Protein AF-A0A830CZX0-F1 (afdb_monomer)

Secondary structure (DSSP, 8-state):
----SS-----------S-TTT-EEEEEEEE--SSSPPEEEEEEEEEGGGSPBT--EEEEEEPBS-SS-TT------EEEEEE-B--TT-TTT---TT-TTTT--HHHHHHHHTT---S----

Mean predicted aligned error: 12.74 Å

Nearest PDB structures (foldseek):
  7as6-assembly1_A  TM=9.683E-01  e=1.491E-03  Arabidopsis thaliana
  9bky-assembly3_C  TM=8.510E-01  e=5.763E-02  Trichomonas vaginalis G3
  9bky-assembly1_A  TM=8.562E-01  e=1.307E-01  Trichomonas vaginalis G3
  5iz5-assembly1_A  TM=8.911E-01  e=5.931E-01  Homo sapiens

Solvent-accessible surface area (backbone atoms only — not comparable to full-atom values): 8338 Å² total; per-residue (Å²): 135,83,89,64,94,75,78,82,80,92,77,85,86,88,78,92,77,91,49,48,82,80,40,60,52,74,49,73,45,65,46,75,78,80,84,56,84,61,44,76,59,20,30,40,75,44,60,42,59,78,53,50,70,65,39,78,45,80,46,77,42,64,27,33,85,40,97,87,52,82,81,65,81,67,87,53,56,67,48,78,47,79,45,72,39,74,63,79,92,46,85,85,79,59,78,60,90,81,46,92,63,67,84,52,50,78,65,52,50,54,51,51,63,73,65,61,75,82,85,76,80,88,130

Organism: NCBI:txid374723

Foldseek 3Di:
DPPDPDDDDPDDDDDDDPDLQPDKDKDWDWQCPPPDDTHTLFMFIGRSVPADAQDKDWDKTFGDHDPVDPVDPDRSDIDIDIDHDHDPVPVDPHQPPPDPCSVDDPVRVVVVVVVPPPVPDDD

InterPro domains:
  IPR000008 C2 domain [PF00168] (3-63)
  IPR000008 C2 domain [PS50004] (1-61)
  IPR035892 C2 domain superfamily [G3DSA:2.60.40.150] (1-96)
  IPR035892 C2 domain superfamily [SSF49562] (3-91)
  IPR045050 Synaptotagmin, plant [PTHR10774] (2-92)

Radius of gyration: 18.67 Å; Cα contacts (8 Å, |Δi|>4): 140; chains: 1; bounding box: 43×51×39 Å

pLDDT: mean 75.1, std 16.03, range [41.34, 93.31]

Structure (mmCIF, N/CA/C/O backbone):
data_AF-A0A830CZX0-F1
#
_entry.id   AF-A0A830CZX0-F1
#
loop_
_atom_site.group_PDB
_atom_site.id
_atom_site.type_symbol
_atom_site.label_atom_id
_atom_site.label_alt_id
_atom_site.label_comp_id
_atom_site.label_asym_id
_atom_site.label_entity_id
_atom_site.label_seq_id
_atom_site.pdbx_PDB_ins_code
_atom_site.Cartn_x
_atom_site.Cartn_y
_atom_site.Cartn_z
_atom_site.occupancy
_atom_site.B_iso_or_equiv
_atom_site.auth_seq_id
_atom_site.auth_comp_id
_atom_site.auth_asym_id
_atom_site.auth_atom_id
_atom_site.pdbx_PDB_model_num
ATOM 1 N N . MET A 1 1 ? 10.461 -11.947 -23.181 1.00 42.09 1 MET A N 1
ATOM 2 C CA . MET A 1 1 ? 10.973 -10.662 -22.670 1.00 42.09 1 MET A CA 1
ATOM 3 C C . MET A 1 1 ? 9.800 -9.715 -22.710 1.00 42.09 1 MET A C 1
ATOM 5 O O . MET A 1 1 ? 9.547 -9.114 -23.747 1.00 42.09 1 MET A O 1
ATOM 9 N N . ASP A 1 2 ? 9.026 -9.691 -21.633 1.00 53.12 2 ASP A N 1
ATOM 10 C CA . ASP A 1 2 ? 7.812 -8.886 -21.558 1.00 53.12 2 ASP A CA 1
ATOM 11 C C . ASP A 1 2 ? 8.182 -7.536 -20.951 1.00 53.12 2 ASP A C 1
ATOM 13 O O . ASP A 1 2 ? 8.180 -7.357 -19.741 1.00 53.12 2 ASP A O 1
ATOM 17 N N . ASN A 1 3 ? 8.572 -6.592 -21.809 1.00 57.28 3 ASN A N 1
ATOM 18 C CA . ASN A 1 3 ? 8.912 -5.228 -21.403 1.00 57.28 3 ASN A CA 1
ATOM 19 C C . ASN A 1 3 ? 7.620 -4.408 -21.215 1.00 57.28 3 ASN A C 1
ATOM 21 O O . ASN A 1 3 ? 7.284 -3.542 -22.027 1.00 57.28 3 ASN A O 1
ATOM 25 N N . GLN A 1 4 ? 6.829 -4.776 -20.204 1.00 64.69 4 GLN A N 1
ATOM 26 C CA . GLN A 1 4 ? 5.502 -4.224 -19.939 1.00 64.69 4 GLN A CA 1
ATOM 27 C C . GLN A 1 4 ? 5.587 -3.052 -18.950 1.00 64.69 4 GLN A C 1
ATOM 29 O O . GLN A 1 4 ? 5.740 -3.237 -17.750 1.00 64.69 4 GLN A O 1
ATOM 34 N N . THR A 1 5 ? 5.377 -1.830 -19.440 1.00 74.69 5 THR A N 1
ATOM 35 C CA . THR A 1 5 ? 5.372 -0.597 -18.623 1.00 74.69 5 THR A CA 1
ATOM 36 C C . THR A 1 5 ? 4.030 -0.306 -17.939 1.00 74.69 5 THR A C 1
ATOM 38 O O . THR A 1 5 ? 3.839 0.748 -17.333 1.00 74.69 5 THR A O 1
ATOM 41 N N . SER A 1 6 ? 3.055 -1.198 -18.096 1.00 76.94 6 SER A N 1
ATOM 42 C CA . SER A 1 6 ? 1.721 -1.114 -17.490 1.00 76.94 6 SER A CA 1
ATOM 43 C C . SER A 1 6 ? 1.269 -2.515 -17.074 1.00 76.94 6 SER A C 1
ATOM 45 O O . SER A 1 6 ? 0.366 -3.081 -17.694 1.00 76.94 6 SER A O 1
ATOM 47 N N . PRO A 1 7 ? 1.962 -3.128 -16.098 1.00 81.81 7 PRO A N 1
ATOM 48 C CA . PRO A 1 7 ? 1.578 -4.434 -15.591 1.00 81.81 7 PRO A CA 1
ATOM 49 C C . PRO A 1 7 ? 0.187 -4.369 -14.959 1.00 81.81 7 PRO A C 1
ATOM 51 O O . PRO A 1 7 ? -0.183 -3.385 -14.319 1.00 81.81 7 PRO A O 1
ATOM 54 N N . ILE A 1 8 ? -0.579 -5.437 -15.154 1.00 84.00 8 ILE A N 1
ATOM 55 C CA . ILE A 1 8 ? -1.865 -5.656 -14.500 1.00 84.00 8 ILE A CA 1
ATOM 56 C C . ILE A 1 8 ? -1.674 -6.892 -13.630 1.00 84.00 8 ILE A C 1
ATOM 58 O O . ILE A 1 8 ? -1.590 -7.999 -14.157 1.00 84.00 8 ILE A O 1
ATOM 62 N N . TRP A 1 9 ? -1.553 -6.687 -12.319 1.00 84.38 9 TRP A N 1
ATOM 63 C CA . TRP A 1 9 ? -1.374 -7.783 -11.364 1.00 84.38 9 TRP A CA 1
ATOM 64 C C . TRP A 1 9 ? -2.706 -8.454 -11.014 1.00 84.38 9 TRP A C 1
ATOM 66 O O . TRP A 1 9 ? -2.792 -9.676 -11.039 1.00 84.38 9 TRP A O 1
ATOM 76 N N . ASN A 1 10 ? -3.757 -7.667 -10.741 1.00 82.88 10 ASN A N 1
ATOM 77 C CA . ASN A 1 10 ? -5.046 -8.161 -10.222 1.00 82.88 10 ASN A CA 1
ATOM 78 C C . ASN A 1 10 ? -4.890 -9.078 -8.990 1.00 82.88 10 ASN A C 1
ATOM 80 O O . ASN A 1 10 ? -5.640 -10.038 -8.804 1.00 82.88 10 ASN A O 1
ATOM 84 N N . GLU A 1 11 ? -3.889 -8.785 -8.162 1.00 84.00 11 GLU A N 1
ATOM 85 C CA . GLU A 1 11 ? -3.595 -9.522 -6.939 1.00 84.00 11 GLU A CA 1
ATOM 86 C C . GLU A 1 11 ? -4.367 -8.943 -5.756 1.00 84.00 11 GLU A C 1
ATOM 88 O O . GLU A 1 11 ? -4.621 -7.740 -5.681 1.00 84.00 11 GLU A O 1
ATOM 93 N N . HIS A 1 12 ? -4.720 -9.823 -4.823 1.00 80.56 12 HIS A N 1
ATOM 94 C CA . HIS A 1 12 ? -5.471 -9.482 -3.624 1.00 80.56 12 HIS A CA 1
ATOM 95 C C . HIS A 1 12 ? -4.641 -9.841 -2.398 1.00 80.56 12 HIS A C 1
ATOM 97 O O . HIS A 1 12 ? -4.076 -10.933 -2.319 1.00 80.56 12 HIS A O 1
ATOM 103 N N . PHE A 1 13 ? -4.580 -8.914 -1.446 1.00 85.00 13 PHE A N 1
ATOM 104 C CA . PHE A 1 13 ? -3.823 -9.069 -0.212 1.00 85.00 13 PHE A CA 1
ATOM 105 C C . PHE A 1 13 ? -4.684 -8.667 0.978 1.00 85.00 13 PHE A C 1
ATOM 107 O O . PHE A 1 13 ? -5.354 -7.635 0.945 1.00 85.00 13 PHE A O 1
ATOM 114 N N . GLU A 1 14 ? -4.612 -9.459 2.042 1.00 83.62 14 GLU A N 1
ATOM 115 C CA . GLU A 1 14 ? -5.285 -9.187 3.306 1.00 83.62 14 GLU A CA 1
ATOM 116 C C . GLU A 1 14 ? -4.246 -9.000 4.409 1.00 83.62 14 GLU A C 1
ATOM 118 O O . GLU A 1 14 ? -3.270 -9.747 4.507 1.00 83.62 14 GLU A O 1
ATOM 123 N N . PHE A 1 15 ? -4.454 -7.983 5.240 1.00 85.00 15 PHE A N 1
ATOM 124 C CA . PHE A 1 15 ? -3.558 -7.642 6.336 1.00 85.00 15 PHE A CA 1
ATOM 125 C C . PHE A 1 15 ? -4.375 -7.413 7.602 1.00 85.00 15 PHE A C 1
ATOM 127 O O . PHE A 1 15 ? -5.402 -6.734 7.571 1.00 85.00 15 PHE A O 1
ATOM 134 N N . VAL A 1 16 ? -3.892 -7.937 8.728 1.00 84.19 16 VAL A N 1
ATOM 135 C CA . VAL A 1 16 ? -4.449 -7.611 10.043 1.00 84.19 16 VAL A CA 1
ATOM 136 C C . VAL A 1 16 ? -3.930 -6.235 10.459 1.00 84.19 16 VAL A C 1
ATOM 138 O O . VAL A 1 16 ? -2.721 -6.000 10.481 1.00 84.19 16 VAL A O 1
ATOM 141 N N . VAL A 1 17 ? -4.851 -5.323 10.764 1.00 84.88 17 VAL A N 1
ATOM 142 C CA . VAL A 1 17 ? -4.558 -3.950 11.194 1.00 84.88 17 VAL A CA 1
ATOM 143 C C . VAL A 1 17 ? -4.783 -3.868 12.701 1.00 84.88 17 VAL A C 1
ATOM 145 O O . VAL A 1 17 ? -5.892 -4.105 13.170 1.00 84.88 17 VAL A O 1
ATOM 148 N N . GLU A 1 18 ? -3.733 -3.541 13.452 1.00 85.38 18 GLU A N 1
ATOM 149 C CA . GLU A 1 18 ? -3.793 -3.383 14.912 1.00 85.38 18 GLU A CA 1
ATOM 150 C C . GLU A 1 18 ? -4.331 -2.001 15.298 1.00 85.38 18 GLU A C 1
ATOM 152 O O . GLU A 1 18 ? -5.153 -1.875 16.202 1.00 85.38 18 GLU A O 1
ATOM 157 N N . ASP A 1 19 ? -3.877 -0.960 14.595 1.00 86.69 19 ASP A N 1
ATOM 158 C CA . ASP A 1 19 ? -4.275 0.424 14.832 1.00 86.69 19 ASP A CA 1
ATOM 159 C C . ASP A 1 19 ? -4.356 1.212 13.519 1.00 86.69 19 ASP A C 1
ATOM 161 O O . ASP A 1 19 ? -3.375 1.743 12.991 1.00 86.69 19 ASP A O 1
ATOM 165 N N . VAL A 1 20 ? -5.584 1.350 13.023 1.00 87.69 20 VAL A N 1
ATOM 166 C CA . VAL A 1 20 ? -5.899 2.089 11.796 1.00 87.69 20 VAL A CA 1
ATOM 167 C C . VAL A 1 20 ? -5.483 3.566 11.862 1.00 87.69 20 VAL A C 1
ATOM 169 O O . VAL A 1 20 ? -5.226 4.176 10.827 1.00 87.69 20 VAL A O 1
ATOM 172 N N . SER A 1 21 ? -5.400 4.160 13.058 1.00 87.38 21 SER A N 1
ATOM 173 C CA . SER A 1 21 ? -5.129 5.592 13.221 1.00 87.38 21 SER A CA 1
ATOM 174 C C . SER A 1 21 ? -3.654 5.955 13.035 1.00 87.38 21 SER A C 1
ATOM 176 O O . SER A 1 21 ? -3.344 7.080 12.639 1.00 87.38 21 SER A O 1
ATOM 178 N N . THR A 1 22 ? -2.748 5.004 13.274 1.00 90.44 22 THR A N 1
ATOM 179 C CA . THR A 1 22 ? -1.295 5.213 13.197 1.00 90.44 22 THR A CA 1
ATOM 180 C C . THR A 1 22 ? -0.635 4.441 12.054 1.00 90.44 22 THR A C 1
ATOM 182 O O . THR A 1 22 ? 0.440 4.828 11.582 1.00 90.44 22 THR A O 1
ATOM 185 N N . GLN A 1 23 ? -1.263 3.370 11.568 1.00 92.00 23 GLN A N 1
ATOM 186 C CA . GLN A 1 23 ? -0.69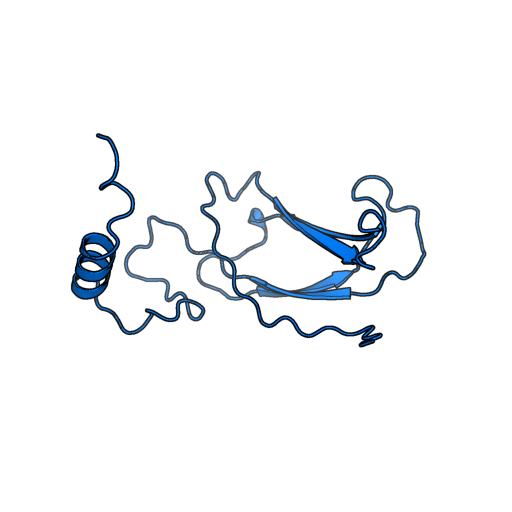9 2.514 10.529 1.00 92.00 23 GLN A CA 1
ATOM 187 C C . GLN A 1 23 ? -0.932 3.045 9.104 1.00 92.00 23 GLN A C 1
ATOM 189 O O . GLN A 1 23 ? -1.879 3.775 8.805 1.00 92.00 23 GLN A O 1
ATOM 194 N N . HIS A 1 24 ? -0.023 2.667 8.203 1.00 93.31 24 HIS A N 1
ATOM 195 C CA . HIS A 1 24 ? -0.012 3.094 6.805 1.00 93.31 24 HIS A CA 1
ATOM 196 C C . HIS A 1 24 ? 0.278 1.900 5.893 1.00 93.31 24 HIS A C 1
ATOM 198 O O . HIS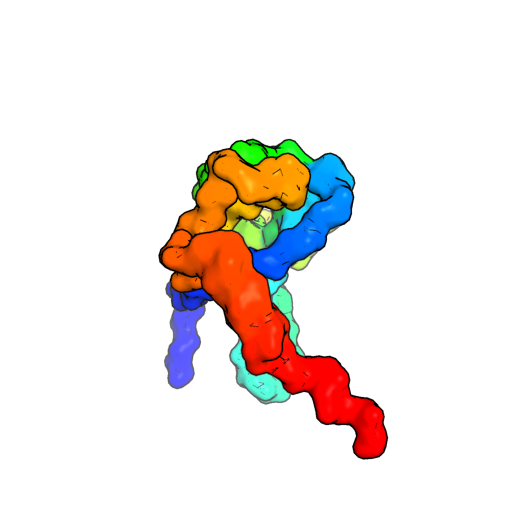 A 1 24 ? 1.210 1.135 6.150 1.00 93.31 24 HIS A O 1
ATOM 204 N N . LEU A 1 25 ? -0.451 1.782 4.783 1.00 91.75 25 LEU A N 1
ATOM 205 C CA . LEU A 1 25 ? -0.114 0.854 3.710 1.00 91.75 25 LEU A CA 1
ATOM 206 C C . LEU A 1 25 ? 1.007 1.455 2.866 1.00 91.75 25 LEU A C 1
ATOM 208 O O . LEU A 1 25 ? 0.868 2.561 2.345 1.00 91.75 25 LEU A O 1
ATOM 212 N N . THR A 1 26 ? 2.114 0.732 2.717 1.00 92.19 26 THR A N 1
ATOM 213 C CA . THR A 1 26 ? 3.244 1.159 1.885 1.00 92.19 26 THR A CA 1
ATOM 214 C C . THR A 1 26 ? 3.396 0.223 0.700 1.00 92.19 26 THR A C 1
ATOM 216 O O . THR A 1 26 ? 3.594 -0.974 0.870 1.00 92.19 26 THR A O 1
ATOM 219 N N . ILE A 1 27 ? 3.358 0.792 -0.498 1.00 91.62 27 ILE A N 1
ATOM 220 C CA . ILE A 1 27 ? 3.516 0.087 -1.763 1.00 91.62 27 ILE A CA 1
ATOM 221 C C . ILE A 1 27 ? 4.900 0.403 -2.307 1.00 91.62 27 ILE A C 1
ATOM 223 O O . ILE A 1 27 ? 5.314 1.565 -2.333 1.00 91.62 27 ILE A O 1
ATOM 227 N N . ARG A 1 28 ? 5.627 -0.625 -2.741 1.00 90.94 28 ARG A N 1
ATOM 228 C CA . ARG A 1 28 ? 6.939 -0.495 -3.376 1.00 90.94 28 ARG A CA 1
ATOM 229 C C . ARG A 1 28 ? 6.949 -1.336 -4.638 1.00 90.94 28 ARG A C 1
ATOM 231 O O . ARG A 1 28 ? 6.677 -2.528 -4.581 1.00 90.94 28 ARG A O 1
ATOM 238 N N . VAL A 1 29 ? 7.245 -0.691 -5.756 1.00 89.44 29 VAL A N 1
ATOM 239 C CA . VAL A 1 29 ? 7.303 -1.325 -7.069 1.00 89.44 29 VAL A CA 1
ATOM 240 C C . VAL A 1 29 ? 8.766 -1.499 -7.434 1.00 89.44 29 VAL A C 1
ATOM 242 O O . VAL A 1 29 ? 9.530 -0.529 -7.418 1.00 89.44 29 VAL A O 1
ATOM 245 N N . TYR A 1 30 ? 9.139 -2.731 -7.748 1.00 88.06 30 TYR A N 1
ATOM 246 C CA . TYR A 1 30 ? 10.496 -3.112 -8.104 1.00 88.06 30 TYR A CA 1
ATOM 247 C C . TYR A 1 30 ? 10.537 -3.644 -9.533 1.00 88.06 30 TYR A C 1
ATOM 249 O O . TYR A 1 30 ? 9.581 -4.276 -9.979 1.00 88.06 30 TYR A O 1
ATOM 257 N N . ASP A 1 31 ? 11.642 -3.374 -10.216 1.00 85.06 31 ASP A N 1
ATOM 258 C CA . ASP A 1 31 ? 11.999 -3.981 -11.491 1.00 85.06 31 ASP A CA 1
ATOM 259 C C . ASP A 1 31 ? 12.897 -5.187 -11.218 1.00 85.06 31 ASP A C 1
ATOM 261 O O . ASP A 1 31 ? 13.965 -5.031 -10.616 1.00 85.06 31 ASP A O 1
ATOM 265 N N . ASP A 1 32 ? 12.451 -6.384 -11.591 1.00 84.00 32 ASP A N 1
ATOM 266 C CA . ASP A 1 32 ? 13.222 -7.615 -11.414 1.00 84.00 32 ASP A CA 1
ATOM 267 C C . ASP A 1 32 ? 13.729 -8.121 -12.767 1.00 84.00 32 ASP A C 1
ATOM 269 O O . ASP A 1 32 ? 13.033 -8.808 -13.512 1.00 84.0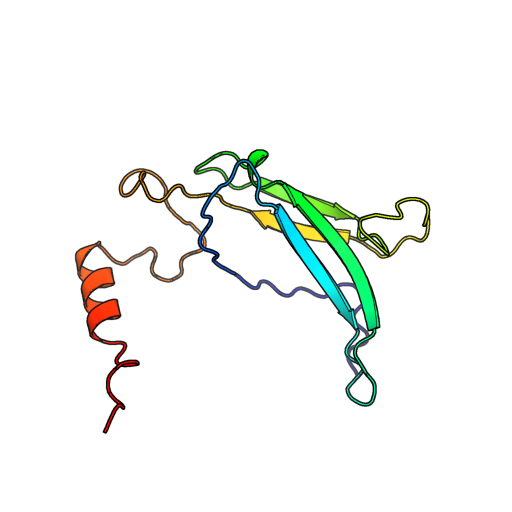0 32 ASP A O 1
ATOM 273 N N . GLU A 1 33 ? 14.982 -7.781 -13.065 1.00 79.31 33 GLU A N 1
ATOM 274 C CA . GLU A 1 33 ? 15.694 -8.202 -14.276 1.00 79.31 33 GLU A CA 1
ATOM 275 C C . GLU A 1 33 ? 16.382 -9.578 -14.105 1.00 79.31 33 GLU A C 1
ATOM 277 O O . GLU A 1 33 ? 17.153 -10.020 -14.964 1.00 79.31 33 GLU A O 1
ATOM 282 N N . GLY A 1 34 ? 16.144 -10.271 -12.982 1.00 72.31 34 GLY A N 1
ATOM 283 C CA . GLY A 1 34 ? 16.540 -11.655 -12.702 1.00 72.31 34 GLY A CA 1
ATOM 284 C C . GLY A 1 34 ? 18.030 -11.901 -12.429 1.00 72.31 34 GLY A C 1
ATOM 285 O O . GLY A 1 34 ? 18.371 -12.714 -11.572 1.00 72.31 34 GLY A O 1
ATOM 286 N N . LEU A 1 35 ? 18.946 -11.230 -13.140 1.00 74.19 35 LEU A N 1
ATOM 287 C CA . LEU A 1 35 ? 20.397 -11.423 -12.975 1.00 74.19 35 LEU A CA 1
ATOM 288 C C . LEU A 1 35 ? 21.017 -10.481 -11.929 1.00 74.19 35 LEU A C 1
ATOM 290 O O . LEU A 1 35 ? 22.075 -10.781 -11.374 1.00 74.19 35 LEU A O 1
ATOM 294 N N . GLN A 1 36 ? 20.388 -9.333 -11.681 1.00 76.62 36 GLN A N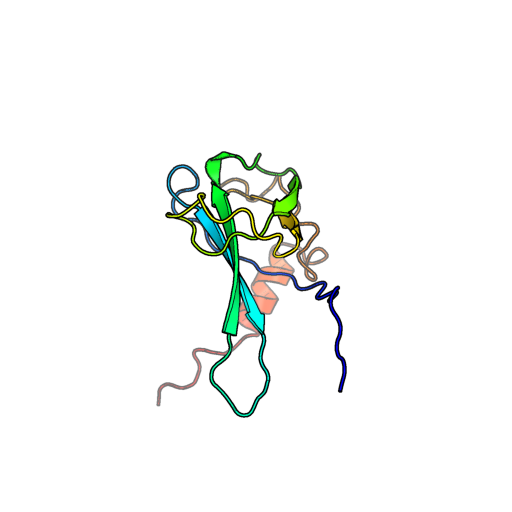 1
ATOM 295 C CA . GLN A 1 36 ? 20.845 -8.318 -10.732 1.00 76.62 36 GLN A CA 1
ATOM 296 C C . GLN A 1 36 ? 19.824 -8.122 -9.612 1.00 76.62 36 GLN A C 1
ATOM 298 O O . GLN A 1 36 ? 18.682 -8.556 -9.715 1.00 76.62 36 GLN A O 1
ATOM 303 N N . SER A 1 37 ? 20.245 -7.454 -8.536 1.00 82.00 37 SER A N 1
ATOM 304 C CA . SER A 1 37 ? 19.328 -7.027 -7.483 1.00 82.00 37 SER A CA 1
ATOM 305 C C . SER A 1 37 ? 18.219 -6.158 -8.070 1.00 82.00 37 SER A C 1
ATOM 307 O O . SER A 1 37 ? 18.507 -5.207 -8.795 1.00 82.00 37 SER A O 1
ATOM 309 N N . SER A 1 38 ? 16.977 -6.455 -7.697 1.00 85.62 38 SER A N 1
ATOM 310 C CA . SER A 1 38 ? 15.793 -5.723 -8.138 1.00 85.62 38 SER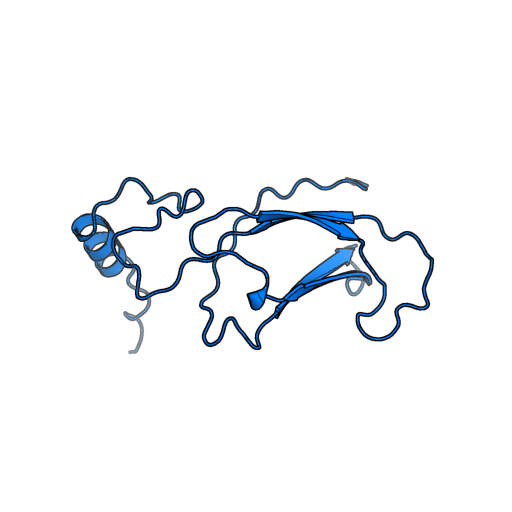 A CA 1
ATOM 311 C C . SER A 1 38 ? 15.911 -4.215 -7.867 1.00 85.62 38 SER A C 1
ATOM 313 O O . SER A 1 38 ? 16.194 -3.809 -6.730 1.00 85.62 38 SER A O 1
ATOM 315 N N . GLU A 1 39 ? 15.676 -3.379 -8.880 1.00 86.19 39 GLU A N 1
ATOM 316 C CA . GLU A 1 39 ? 15.758 -1.918 -8.762 1.00 86.19 39 GLU A CA 1
ATOM 317 C C . GLU A 1 39 ? 14.422 -1.342 -8.275 1.00 86.19 39 GLU A C 1
ATOM 319 O O . GLU A 1 39 ? 13.357 -1.682 -8.779 1.00 86.19 39 GLU A O 1
ATOM 324 N N . LEU A 1 40 ? 14.444 -0.432 -7.296 1.00 87.62 40 LEU A N 1
ATOM 325 C CA . LEU A 1 40 ? 13.228 0.262 -6.866 1.00 87.62 40 LEU A CA 1
ATOM 326 C C . LEU A 1 40 ? 12.786 1.281 -7.931 1.00 87.62 40 LEU A C 1
ATOM 328 O O . LEU A 1 40 ? 13.388 2.351 -8.072 1.00 87.62 40 LEU A O 1
ATOM 332 N N . ILE A 1 41 ? 11.668 0.999 -8.602 1.00 87.56 41 ILE A N 1
ATOM 333 C CA . ILE A 1 41 ? 11.025 1.925 -9.544 1.00 87.56 41 ILE A CA 1
ATOM 334 C C . ILE A 1 41 ? 10.415 3.097 -8.775 1.00 87.56 41 ILE A C 1
ATOM 336 O O . ILE A 1 41 ? 10.627 4.261 -9.132 1.00 87.56 41 ILE A O 1
ATOM 340 N N . GLY A 1 42 ? 9.695 2.810 -7.690 1.00 90.06 42 GLY A N 1
ATOM 341 C CA . GLY A 1 42 ? 9.117 3.831 -6.827 1.00 90.06 42 GLY A CA 1
ATOM 342 C C . GLY A 1 42 ? 8.246 3.267 -5.714 1.00 90.06 42 GLY A C 1
ATOM 343 O O . GLY A 1 42 ? 8.017 2.064 -5.609 1.00 90.06 42 GLY A O 1
ATOM 344 N N . CYS A 1 43 ? 7.764 4.162 -4.864 1.00 92.12 43 CYS A N 1
ATOM 345 C CA . CYS A 1 43 ? 6.942 3.833 -3.714 1.00 92.12 43 CYS A CA 1
ATOM 346 C C . CYS A 1 43 ? 5.768 4.800 -3.561 1.00 92.12 43 CYS A C 1
ATOM 348 O O . CYS A 1 43 ? 5.813 5.937 -4.030 1.00 92.12 43 CYS A O 1
ATOM 350 N N . ALA A 1 44 ? 4.718 4.331 -2.901 1.00 91.62 44 ALA A N 1
ATOM 351 C CA . ALA A 1 44 ? 3.561 5.116 -2.504 1.00 91.62 44 ALA A CA 1
ATOM 352 C C . ALA A 1 44 ? 3.132 4.705 -1.094 1.00 91.62 44 ALA A C 1
ATOM 354 O O . ALA A 1 44 ? 3.417 3.593 -0.650 1.00 91.62 44 ALA A O 1
ATOM 355 N N . GLN A 1 45 ? 2.454 5.600 -0.384 1.00 92.19 45 GLN A N 1
ATOM 356 C CA . GLN A 1 45 ? 1.956 5.324 0.956 1.00 92.19 45 GLN A CA 1
ATOM 357 C C . GLN A 1 45 ? 0.539 5.867 1.114 1.00 92.19 45 GLN A C 1
ATOM 359 O O . GLN A 1 45 ? 0.240 6.961 0.639 1.00 92.19 45 GLN A O 1
ATOM 364 N N . VAL A 1 46 ? -0.313 5.097 1.788 1.00 91.31 46 VAL A N 1
ATOM 365 C CA . VAL A 1 46 ? -1.686 5.475 2.128 1.00 91.31 46 VAL A CA 1
ATOM 366 C C . VAL A 1 46 ? -1.880 5.315 3.635 1.00 91.31 46 VAL A C 1
ATOM 368 O O . VAL A 1 46 ? -1.710 4.204 4.142 1.00 91.31 46 VAL A O 1
ATOM 371 N N . PRO A 1 47 ? -2.234 6.380 4.371 1.00 92.88 47 PRO A N 1
ATOM 372 C CA . PRO A 1 47 ? -2.635 6.256 5.768 1.00 92.88 47 PRO A CA 1
ATOM 373 C C . PRO A 1 47 ? -3.926 5.442 5.874 1.00 92.88 47 PRO A C 1
ATOM 375 O O . PRO A 1 47 ? -4.911 5.744 5.194 1.00 92.88 47 PRO A O 1
ATOM 378 N N . LEU A 1 48 ? -3.945 4.421 6.734 1.00 90.38 48 LEU A N 1
ATOM 379 C CA . LEU A 1 48 ? -5.131 3.574 6.887 1.00 90.38 48 LEU A CA 1
ATOM 380 C C . LEU A 1 48 ? -6.298 4.343 7.520 1.00 90.38 48 LEU A C 1
ATOM 382 O O . LEU A 1 48 ? -7.451 4.067 7.204 1.00 90.38 48 LEU A O 1
ATOM 386 N N . GLY A 1 49 ? -6.011 5.372 8.321 1.00 88.81 49 GLY A N 1
ATOM 387 C CA . GLY A 1 49 ? -7.018 6.249 8.926 1.00 88.81 49 GLY A CA 1
ATOM 388 C C . GLY A 1 49 ? -7.842 7.066 7.923 1.00 88.81 49 GLY A C 1
ATOM 389 O O . GLY A 1 49 ? -8.879 7.612 8.287 1.00 88.81 49 GLY A O 1
ATOM 390 N N . GLU A 1 50 ? -7.424 7.142 6.655 1.00 89.31 50 GLU A N 1
ATOM 391 C CA . GLU A 1 50 ? -8.229 7.738 5.583 1.00 89.31 50 GLU A CA 1
ATOM 392 C C . GLU A 1 50 ? -9.210 6.750 4.929 1.00 89.31 50 GLU A C 1
ATOM 394 O O . GLU A 1 50 ? -9.925 7.121 3.990 1.00 89.31 50 GLU A O 1
ATOM 399 N N . LEU A 1 51 ? -9.197 5.478 5.338 1.00 89.56 51 LEU A N 1
ATOM 400 C CA . LEU A 1 51 ? -10.122 4.467 4.844 1.00 89.56 51 LEU A CA 1
ATOM 401 C C . LEU A 1 51 ? -11.415 4.514 5.650 1.00 89.56 51 LEU A C 1
ATOM 403 O O . LEU A 1 51 ? -11.419 4.557 6.879 1.00 89.56 51 LEU A O 1
ATOM 407 N N . GLN A 1 52 ? -12.537 4.479 4.938 1.00 88.00 52 GLN A N 1
ATOM 408 C CA . GLN A 1 52 ? -13.841 4.343 5.563 1.00 88.00 52 GLN A CA 1
ATOM 409 C C . GLN A 1 52 ? -14.147 2.853 5.745 1.00 88.00 52 GLN A C 1
ATOM 411 O O . GLN A 1 52 ? -14.109 2.092 4.780 1.00 88.00 52 GLN A O 1
ATOM 416 N N . ALA A 1 53 ? -14.478 2.450 6.974 1.00 86.50 53 ALA A N 1
ATOM 417 C CA . ALA A 1 53 ? -14.871 1.077 7.276 1.00 86.50 53 ALA A C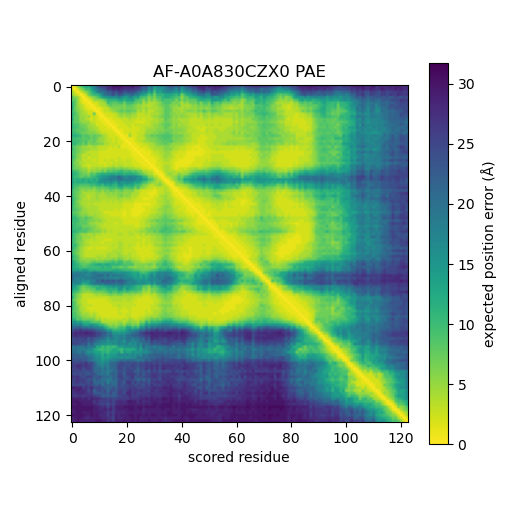A 1
ATOM 418 C C . ALA A 1 53 ? -16.035 0.615 6.380 1.00 86.50 53 ALA A C 1
ATOM 420 O O . ALA A 1 53 ? -17.014 1.346 6.203 1.00 86.50 53 ALA A O 1
ATOM 421 N N . GLY A 1 54 ? -15.908 -0.579 5.798 1.00 83.25 54 GLY A N 1
ATOM 422 C CA . GLY A 1 54 ? -16.933 -1.192 4.951 1.00 83.25 54 GLY A CA 1
ATOM 423 C C . GLY A 1 54 ? -17.085 -0.593 3.554 1.00 83.25 54 GLY A C 1
ATOM 424 O O . GLY A 1 54 ? -17.967 -1.017 2.808 1.00 83.25 54 GLY A O 1
ATOM 425 N N . LYS A 1 55 ? -16.266 0.396 3.180 1.00 86.69 55 LYS A N 1
ATOM 426 C CA . LYS A 1 55 ? -16.348 1.053 1.875 1.00 86.69 55 LYS A CA 1
ATOM 427 C C . LYS A 1 55 ? -15.050 0.887 1.100 1.00 86.69 55 LYS A C 1
ATOM 429 O O . LYS A 1 55 ? -13.980 1.247 1.582 1.00 86.69 55 LYS A O 1
ATOM 434 N N . VAL A 1 56 ? -15.180 0.420 -0.139 1.00 88.94 56 VAL A N 1
ATOM 435 C CA . VAL A 1 56 ? -14.059 0.345 -1.078 1.00 88.94 56 VAL A CA 1
ATOM 436 C C . VAL A 1 56 ? -13.617 1.758 -1.469 1.00 88.94 56 VAL A C 1
ATOM 438 O O . VAL A 1 56 ? -14.427 2.590 -1.892 1.00 88.94 56 VAL A O 1
ATOM 441 N N . LYS A 1 57 ? -12.321 2.029 -1.319 1.00 91.19 57 LYS A N 1
ATOM 442 C CA . LYS A 1 57 ? -11.631 3.222 -1.807 1.00 91.19 57 LYS A CA 1
ATOM 443 C C . LYS A 1 57 ? -10.828 2.837 -3.047 1.00 91.19 57 LYS A C 1
ATOM 445 O O . LYS A 1 57 ? -9.816 2.153 -2.935 1.00 91.19 57 LYS A O 1
ATOM 450 N N . ASP A 1 58 ? -11.280 3.308 -4.201 1.00 93.19 58 ASP A N 1
ATOM 451 C CA . ASP A 1 58 ? -10.545 3.254 -5.467 1.00 93.19 58 ASP A CA 1
ATOM 452 C C . ASP A 1 58 ? -9.592 4.455 -5.544 1.00 93.19 58 ASP A C 1
ATOM 454 O O . ASP A 1 58 ? -10.020 5.604 -5.369 1.00 93.19 58 ASP A O 1
ATOM 458 N N . VAL A 1 59 ? -8.291 4.209 -5.725 1.00 91.94 59 VAL A N 1
ATOM 459 C CA . VAL A 1 59 ? -7.289 5.279 -5.732 1.00 91.94 59 VAL A CA 1
ATOM 460 C C . VAL A 1 59 ? -6.145 5.024 -6.713 1.00 91.94 59 VAL A C 1
ATOM 462 O O . VAL A 1 59 ? -5.570 3.942 -6.783 1.00 91.94 59 VAL A O 1
ATOM 465 N N . TRP A 1 60 ? -5.758 6.084 -7.427 1.00 93.12 60 TRP A N 1
ATOM 466 C CA . TRP A 1 60 ? -4.521 6.148 -8.206 1.00 93.12 60 TRP A CA 1
ATOM 467 C C . TRP A 1 60 ? -3.438 6.887 -7.422 1.00 93.12 60 TRP A C 1
ATOM 469 O O . TRP A 1 60 ? -3.544 8.090 -7.169 1.00 93.12 60 TRP A O 1
ATOM 479 N N . LEU A 1 61 ? -2.364 6.186 -7.072 1.00 91.06 61 LEU A N 1
ATOM 480 C CA . LEU A 1 61 ? -1.240 6.730 -6.317 1.00 91.06 61 LEU A CA 1
ATOM 481 C C . LEU A 1 61 ? -0.056 6.993 -7.244 1.00 91.06 61 LEU A C 1
ATOM 483 O O . LEU A 1 61 ? 0.362 6.123 -8.004 1.00 91.06 61 LEU A O 1
ATOM 487 N N . LYS A 1 62 ? 0.513 8.198 -7.172 1.00 90.88 62 LYS A N 1
ATOM 488 C CA . LYS A 1 62 ? 1.757 8.526 -7.881 1.00 90.88 62 LYS A CA 1
ATOM 489 C C . LYS A 1 62 ? 2.943 7.885 -7.171 1.00 90.88 62 LYS A C 1
ATOM 491 O O . LYS A 1 62 ? 3.085 8.043 -5.961 1.00 90.88 62 LYS A O 1
ATOM 496 N N . LEU A 1 63 ? 3.801 7.216 -7.934 1.00 89.88 63 LEU A N 1
ATOM 497 C CA . LEU A 1 63 ? 5.025 6.629 -7.404 1.00 89.88 63 LEU A CA 1
ATOM 498 C C . LEU A 1 63 ? 6.095 7.712 -7.245 1.00 89.88 63 LEU A C 1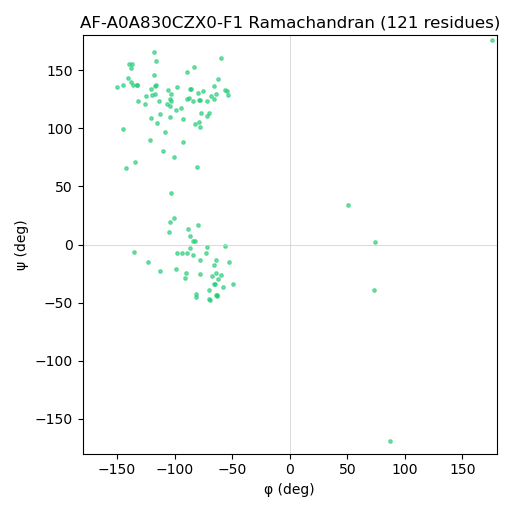
ATOM 500 O O . LEU A 1 63 ? 6.370 8.477 -8.171 1.00 89.88 63 LEU A O 1
ATOM 504 N N . ILE A 1 64 ? 6.717 7.761 -6.070 1.00 88.19 64 ILE A N 1
ATOM 505 C CA . ILE A 1 64 ? 7.842 8.647 -5.755 1.00 88.19 64 ILE A CA 1
ATOM 506 C C . ILE A 1 64 ? 9.098 7.831 -5.455 1.00 88.19 64 ILE A C 1
ATOM 508 O O . ILE A 1 64 ? 9.024 6.650 -5.124 1.00 88.19 64 ILE A O 1
ATOM 512 N N . LYS A 1 65 ? 10.276 8.445 -5.604 1.00 84.25 65 LYS A N 1
ATOM 513 C CA . LYS A 1 65 ? 11.554 7.753 -5.365 1.00 84.25 65 LYS A CA 1
ATOM 514 C C . LYS A 1 65 ? 11.704 7.314 -3.913 1.00 84.25 65 LYS A C 1
ATOM 516 O O . LYS A 1 65 ? 12.189 6.223 -3.645 1.00 84.25 65 LYS A O 1
ATOM 521 N N . ASP A 1 66 ? 11.329 8.204 -3.006 1.00 81.00 66 ASP A N 1
ATOM 522 C CA . ASP A 1 66 ? 11.510 8.047 -1.575 1.00 81.00 66 ASP A CA 1
ATOM 523 C C . ASP A 1 66 ? 10.382 8.793 -0.856 1.00 81.00 66 ASP A C 1
ATOM 525 O O . ASP A 1 66 ? 10.058 9.924 -1.228 1.00 81.00 66 ASP A O 1
ATOM 529 N N . LEU A 1 67 ? 9.786 8.167 0.163 1.00 78.56 67 LEU A N 1
ATOM 530 C CA . LEU A 1 67 ? 8.670 8.747 0.918 1.00 78.56 67 LEU A CA 1
ATOM 531 C C . LEU A 1 67 ? 9.065 10.023 1.687 1.00 78.56 67 LEU A C 1
ATOM 533 O O . LEU A 1 67 ? 8.207 10.863 1.950 1.00 78.56 67 LEU A O 1
ATOM 537 N N . GLN A 1 68 ? 10.349 10.198 2.016 1.00 71.19 68 GLN A N 1
ATOM 538 C CA . GLN A 1 68 ? 10.879 11.358 2.738 1.00 71.19 68 GLN A CA 1
ATOM 539 C C . GLN A 1 68 ? 11.343 12.477 1.797 1.00 71.19 68 GLN A C 1
ATOM 541 O O . GLN A 1 68 ? 11.305 13.654 2.160 1.00 71.19 68 GLN A O 1
ATOM 546 N N . ILE A 1 69 ? 11.775 12.139 0.577 1.00 63.88 69 ILE A N 1
ATOM 547 C CA . ILE A 1 69 ? 12.345 13.098 -0.380 1.00 63.88 69 ILE A CA 1
ATOM 548 C C . ILE A 1 69 ? 11.380 13.320 -1.550 1.00 63.88 69 ILE A C 1
ATOM 550 O O . ILE A 1 69 ? 11.574 12.832 -2.661 1.00 63.88 69 ILE A O 1
ATOM 554 N N . GLN A 1 70 ? 10.375 14.169 -1.330 1.00 61.59 70 GLN A N 1
ATOM 555 C CA . GLN A 1 70 ? 9.403 14.571 -2.361 1.00 61.59 70 GLN A CA 1
ATOM 556 C C . GLN A 1 70 ? 9.919 15.656 -3.331 1.00 61.59 70 GLN A C 1
ATOM 558 O O . GLN A 1 70 ? 9.140 16.312 -4.016 1.00 61.59 70 GLN A O 1
ATOM 563 N N . LYS A 1 71 ? 11.237 15.889 -3.392 1.00 60.41 71 LYS A N 1
ATOM 564 C CA . LYS A 1 71 ? 11.846 16.839 -4.346 1.00 60.41 71 LYS A CA 1
ATOM 565 C C . LYS A 1 71 ? 12.108 16.228 -5.726 1.00 60.41 71 LYS A C 1
ATOM 567 O O . LYS A 1 71 ? 12.478 16.961 -6.642 1.00 60.41 71 LYS A O 1
ATOM 572 N N . ASP A 1 72 ? 11.954 14.911 -5.880 1.00 64.12 72 ASP A N 1
ATOM 573 C CA . ASP A 1 72 ? 12.112 14.246 -7.175 1.00 64.12 72 ASP A CA 1
ATOM 574 C C . ASP A 1 72 ? 10.848 14.453 -8.025 1.00 64.12 72 ASP A C 1
ATOM 576 O O . ASP A 1 72 ? 9.806 13.855 -7.775 1.00 64.12 72 ASP A O 1
ATOM 580 N N . MET A 1 73 ? 10.948 15.321 -9.033 1.00 62.91 73 MET A N 1
ATOM 581 C CA . MET A 1 73 ? 9.882 15.600 -10.006 1.00 62.91 73 MET A CA 1
ATOM 582 C C . MET A 1 73 ? 9.833 14.565 -11.142 1.00 62.91 73 MET A C 1
ATOM 584 O O . MET A 1 73 ? 9.055 14.719 -12.087 1.00 62.91 73 MET A O 1
ATOM 588 N N . LYS A 1 74 ? 10.685 13.529 -11.106 1.00 76.31 74 LYS A N 1
ATOM 589 C CA . LYS A 1 74 ? 10.705 12.488 -12.133 1.00 76.31 74 LYS A CA 1
ATOM 590 C C . LYS A 1 74 ? 9.401 11.693 -12.087 1.00 76.31 74 LYS A C 1
ATOM 592 O O . LYS A 1 74 ? 9.039 11.129 -11.058 1.00 76.31 74 LYS A O 1
ATOM 597 N N . ASN A 1 75 ? 8.711 11.619 -13.223 1.00 77.19 75 ASN A N 1
ATOM 598 C CA . ASN A 1 75 ? 7.520 10.790 -13.348 1.00 77.19 75 ASN A CA 1
ATOM 599 C C . ASN A 1 75 ? 7.928 9.307 -13.327 1.00 77.19 75 ASN A C 1
ATOM 601 O O . ASN A 1 75 ? 8.620 8.849 -14.235 1.00 77.19 75 ASN A O 1
ATOM 605 N N . ARG A 1 76 ? 7.528 8.584 -12.276 1.00 84.56 76 ARG A N 1
ATOM 606 C CA . ARG A 1 76 ? 7.789 7.144 -12.084 1.00 84.56 76 ARG A CA 1
ATOM 607 C C . ARG A 1 76 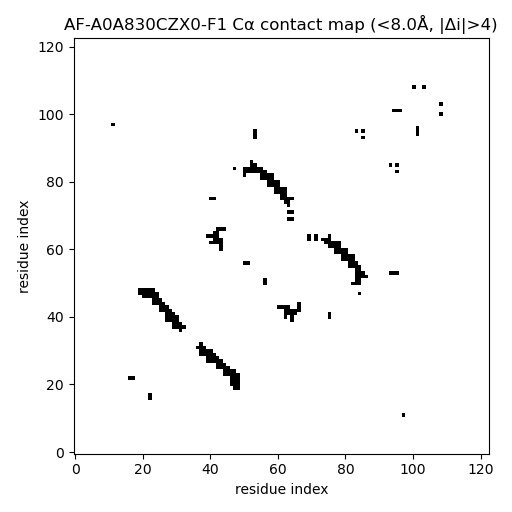? 6.548 6.287 -12.338 1.00 84.56 76 ARG A C 1
ATOM 609 O O . ARG A 1 76 ? 6.552 5.103 -12.035 1.00 84.56 76 ARG A O 1
ATOM 616 N N . GLY A 1 77 ? 5.496 6.889 -12.892 1.00 88.81 77 GLY A N 1
ATOM 617 C CA . GLY A 1 77 ? 4.220 6.229 -13.120 1.00 88.81 77 GLY A CA 1
ATOM 618 C C . GLY A 1 77 ? 3.284 6.309 -11.917 1.00 88.81 77 GLY A C 1
ATOM 619 O O . GLY A 1 77 ? 3.483 7.078 -10.968 1.00 88.81 77 GLY A O 1
ATOM 620 N N . GLN A 1 78 ? 2.211 5.534 -12.005 1.00 90.81 78 GLN A N 1
ATOM 621 C CA . GLN A 1 78 ? 1.148 5.474 -11.012 1.00 90.81 78 GLN A CA 1
ATOM 622 C C . GLN A 1 78 ? 0.745 4.018 -10.793 1.00 90.81 78 GLN A C 1
ATOM 624 O O . GLN A 1 78 ? 0.856 3.205 -11.708 1.00 90.81 78 GLN A O 1
ATOM 629 N N . VAL A 1 79 ? 0.259 3.714 -9.595 1.00 91.31 79 VAL A N 1
ATOM 630 C CA . VAL A 1 79 ? -0.349 2.426 -9.257 1.00 91.31 79 VAL A CA 1
ATOM 631 C C . VAL A 1 79 ? -1.816 2.650 -8.909 1.00 91.31 79 VAL A C 1
ATOM 633 O O . VAL A 1 79 ? -2.153 3.623 -8.231 1.00 91.31 79 VAL A O 1
ATOM 636 N N . HIS A 1 80 ? -2.680 1.775 -9.410 1.00 92.81 80 HIS A N 1
ATOM 637 C CA . HIS A 1 80 ? -4.100 1.740 -9.077 1.00 92.81 80 HIS A CA 1
ATOM 638 C C . HIS A 1 80 ? -4.342 0.678 -8.014 1.00 92.81 80 HIS A C 1
ATOM 640 O O . HIS A 1 80 ? -3.767 -0.405 -8.102 1.00 92.81 80 HIS A O 1
ATOM 646 N N . LEU A 1 81 ? -5.137 1.013 -7.001 1.00 91.12 81 LEU A N 1
ATOM 647 C CA . LEU A 1 81 ? -5.470 0.119 -5.898 1.00 91.12 81 LEU A CA 1
ATOM 648 C C . LEU A 1 81 ? -6.939 0.281 -5.517 1.00 91.12 81 LEU A C 1
ATOM 650 O O . LEU A 1 81 ? -7.454 1.401 -5.449 1.00 91.12 81 LEU A O 1
ATOM 654 N N . GLU A 1 82 ? -7.560 -0.838 -5.165 1.00 91.44 82 GLU A N 1
ATOM 655 C CA . GLU A 1 82 ? -8.837 -0.892 -4.464 1.00 91.44 82 GLU A CA 1
ATOM 656 C C . GLU A 1 82 ? -8.572 -1.307 -3.014 1.00 91.44 82 GLU A C 1
ATOM 658 O O . GLU A 1 82 ? -7.980 -2.350 -2.747 1.00 91.44 82 GLU A O 1
ATOM 663 N N . LEU A 1 83 ? -8.956 -0.457 -2.062 1.00 90.88 83 LEU A N 1
ATOM 664 C CA . LEU A 1 83 ? -8.686 -0.657 -0.639 1.00 90.88 83 LEU A CA 1
ATOM 665 C C . LEU A 1 83 ? -9.998 -0.797 0.124 1.00 90.88 83 LEU A C 1
ATOM 667 O O . LEU A 1 83 ? -10.865 0.070 0.021 1.00 90.88 83 LEU A O 1
ATOM 671 N N . LEU A 1 84 ? -10.121 -1.835 0.945 1.00 89.25 84 LEU A N 1
ATOM 672 C CA . LEU A 1 84 ? -11.236 -2.012 1.868 1.00 89.25 84 LEU A CA 1
ATOM 673 C C . LEU A 1 84 ? -10.707 -2.200 3.284 1.00 89.25 84 LEU A C 1
ATOM 675 O O . LEU A 1 84 ? -9.861 -3.051 3.535 1.00 89.25 84 LEU A O 1
ATOM 679 N N . TYR A 1 85 ? -11.235 -1.404 4.208 1.00 87.69 85 TYR A N 1
ATOM 680 C CA . TYR A 1 85 ? -10.993 -1.580 5.632 1.00 87.69 85 TYR A CA 1
ATOM 681 C C . TYR A 1 85 ? -12.214 -2.228 6.288 1.00 87.69 85 TYR A C 1
ATOM 683 O O . TYR A 1 85 ? -13.320 -1.689 6.210 1.00 87.69 85 TYR A O 1
ATOM 691 N N . CYS A 1 86 ? -12.003 -3.360 6.955 1.00 83.19 86 CYS A N 1
ATOM 692 C CA . CYS A 1 86 ? -13.019 -4.074 7.722 1.00 83.19 86 CYS A CA 1
ATOM 693 C C . CYS A 1 86 ? -12.559 -4.175 9.185 1.00 83.19 86 CYS A C 1
ATOM 695 O O . CYS A 1 86 ? -11.610 -4.908 9.459 1.00 83.19 86 CYS A O 1
ATOM 697 N N . PRO A 1 87 ? -13.179 -3.442 10.126 1.00 80.19 87 PRO A N 1
ATOM 698 C CA . PRO A 1 87 ? -12.873 -3.600 11.544 1.00 80.19 87 PRO A CA 1
ATOM 699 C C . PRO A 1 87 ? -13.305 -4.989 12.039 1.00 80.19 87 PRO A C 1
ATOM 701 O O . PRO A 1 87 ? -14.405 -5.441 11.723 1.00 80.19 87 PRO A O 1
ATOM 704 N N . LEU A 1 88 ? -12.445 -5.642 12.828 1.00 69.94 88 LEU A N 1
ATOM 705 C CA . LEU A 1 88 ? -12.664 -6.995 13.364 1.00 69.94 88 LEU A CA 1
ATOM 706 C C . LEU A 1 88 ? -13.948 -7.101 14.199 1.00 69.94 88 LEU A C 1
ATOM 708 O O . LEU A 1 88 ? -14.668 -8.082 14.076 1.00 69.94 88 LEU A O 1
ATOM 712 N N . ASP A 1 89 ? -14.291 -6.064 14.966 1.00 62.56 89 ASP A N 1
ATOM 713 C CA . ASP A 1 89 ? -15.484 -6.048 15.831 1.00 62.56 89 ASP A CA 1
ATOM 714 C C . ASP A 1 89 ? -16.817 -5.941 15.067 1.00 62.56 89 ASP A C 1
ATOM 716 O O . ASP A 1 89 ? -17.892 -5.936 15.666 1.00 62.56 89 ASP A O 1
ATOM 720 N N . ALA A 1 90 ? -16.776 -5.833 13.738 1.00 57.06 90 ALA A N 1
ATOM 721 C CA . ALA A 1 90 ? -17.955 -5.734 12.889 1.00 57.06 90 ALA A CA 1
ATOM 722 C C . ALA A 1 90 ? -18.262 -7.064 12.186 1.00 57.06 90 ALA A C 1
ATOM 724 O O . ALA A 1 90 ? -18.587 -7.093 10.996 1.00 57.06 90 ALA A O 1
ATOM 725 N N . GLU A 1 91 ? -18.190 -8.160 12.950 1.00 52.06 91 GLU A N 1
ATOM 726 C CA . GLU A 1 91 ? -18.327 -9.562 12.522 1.00 52.06 91 GLU A CA 1
ATOM 727 C C . GLU A 1 91 ? -19.643 -9.896 11.783 1.00 52.06 91 GLU A C 1
ATOM 729 O O . GLU A 1 91 ? -19.860 -11.037 11.383 1.00 52.06 91 GLU A O 1
ATOM 734 N N . SER A 1 92 ? -20.563 -8.942 11.603 1.00 52.62 92 SER A N 1
ATOM 735 C CA . SER A 1 92 ? -21.891 -9.186 11.023 1.00 52.62 92 SER A CA 1
ATOM 736 C C . SER A 1 92 ? -22.358 -8.179 9.965 1.00 52.62 92 SER A C 1
ATOM 738 O O . SER A 1 92 ? -23.397 -8.424 9.355 1.00 52.62 92 SER A O 1
ATOM 740 N N . GLU A 1 93 ? -21.641 -7.077 9.707 1.00 50.72 93 GLU A N 1
ATOM 741 C CA . GLU A 1 93 ? -22.173 -5.992 8.849 1.00 50.72 93 GLU A CA 1
ATOM 742 C C . GLU A 1 93 ? -21.313 -5.625 7.633 1.00 50.72 93 GLU A C 1
ATOM 744 O O . GLU A 1 93 ? -21.826 -4.996 6.704 1.00 50.72 93 GLU A O 1
ATOM 749 N N . PHE A 1 94 ? -20.045 -6.045 7.569 1.00 53.12 94 PHE A N 1
ATOM 750 C CA . PHE A 1 9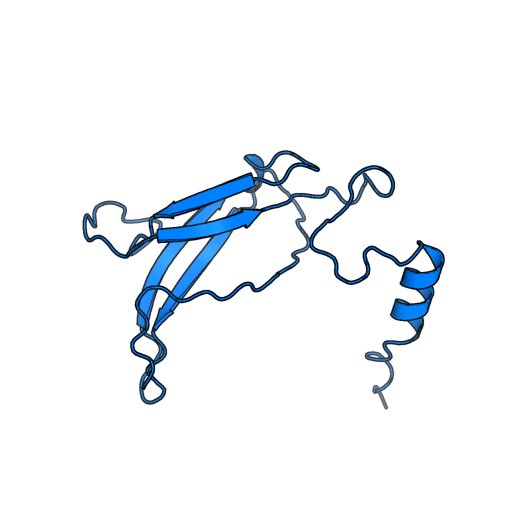4 ? -19.181 -5.715 6.433 1.00 53.12 94 PHE A CA 1
ATOM 751 C C . PHE A 1 94 ? -18.826 -6.949 5.607 1.00 53.12 94 PHE A C 1
ATOM 753 O O . PHE A 1 94 ? -18.090 -7.835 6.033 1.00 53.12 94 PHE A O 1
ATOM 760 N N . PHE A 1 95 ? -19.356 -6.976 4.386 1.00 59.38 95 PHE A N 1
ATOM 761 C CA . PHE A 1 95 ? -18.968 -7.919 3.345 1.00 59.38 95 PHE A CA 1
ATOM 762 C C . PHE A 1 95 ? -17.579 -7.546 2.823 1.00 59.38 95 PHE A C 1
ATOM 764 O O . PHE A 1 95 ? -17.401 -6.430 2.340 1.00 59.38 95 PHE A O 1
ATOM 771 N N . ASN A 1 96 ? -16.619 -8.473 2.881 1.00 60.06 96 ASN A N 1
ATOM 772 C CA . ASN A 1 96 ? -15.395 -8.374 2.090 1.00 60.06 96 ASN A CA 1
ATOM 773 C C . ASN A 1 96 ? -15.699 -8.896 0.669 1.00 60.06 96 ASN A C 1
ATOM 775 O O . ASN A 1 96 ? -15.826 -10.108 0.495 1.00 60.06 96 ASN A O 1
ATOM 779 N N . PRO A 1 97 ? -15.860 -8.029 -0.351 1.00 62.84 97 PRO A N 1
ATOM 780 C CA . PRO A 1 97 ? -16.152 -8.454 -1.716 1.00 62.84 97 PRO A CA 1
ATOM 781 C C . PRO A 1 97 ? -14.932 -9.084 -2.406 1.00 62.84 97 PRO A C 1
ATOM 783 O O . PRO A 1 97 ? -15.073 -9.605 -3.509 1.00 62.84 97 PRO A O 1
ATOM 786 N N . PHE A 1 98 ? -13.757 -9.032 -1.769 1.00 61.34 98 PHE A N 1
ATOM 787 C CA . PHE A 1 98 ? -12.496 -9.565 -2.277 1.00 61.34 98 PHE A CA 1
ATOM 788 C C . PHE A 1 98 ? -12.158 -10.958 -1.721 1.00 61.34 98 PHE A C 1
ATOM 790 O O . PHE A 1 98 ? -11.213 -11.579 -2.198 1.00 61.34 98 PHE A O 1
ATOM 797 N N . ASP A 1 99 ? -12.930 -11.469 -0.755 1.00 62.97 99 ASP A N 1
ATOM 798 C CA . ASP A 1 99 ? -12.763 -12.814 -0.190 1.00 62.97 99 ASP A CA 1
ATOM 799 C C . ASP A 1 99 ? -13.345 -13.861 -1.168 1.00 62.97 99 ASP A C 1
ATOM 801 O O . ASP A 1 99 ? -14.559 -13.882 -1.376 1.00 62.97 99 ASP A O 1
ATOM 805 N N . PRO A 1 100 ? -12.551 -14.753 -1.792 1.00 58.00 100 PRO A N 1
ATOM 806 C CA . PRO A 1 100 ? -13.078 -15.793 -2.681 1.00 58.00 100 PRO A CA 1
ATOM 807 C C . PRO A 1 100 ? -13.941 -16.840 -1.949 1.00 58.00 100 PRO A C 1
ATOM 809 O O . PRO A 1 100 ? -14.742 -17.525 -2.590 1.00 58.00 100 PRO A O 1
ATOM 812 N N . ASP A 1 101 ? -13.839 -16.934 -0.620 1.00 57.84 101 ASP A N 1
ATOM 813 C CA . ASP A 1 101 ? -14.687 -17.742 0.258 1.00 57.84 101 ASP A CA 1
ATOM 814 C C . ASP A 1 101 ? -15.951 -17.002 0.730 1.00 57.84 101 ASP A C 1
ATOM 816 O O . ASP A 1 101 ? -16.676 -17.498 1.596 1.00 57.84 101 ASP A O 1
ATOM 820 N N . PHE A 1 102 ? -16.300 -15.865 0.111 1.00 54.84 102 PHE A N 1
ATOM 821 C CA . PHE A 1 102 ? -17.496 -15.059 0.416 1.00 54.84 102 PHE A CA 1
ATOM 822 C C . PHE A 1 102 ? -18.832 -15.822 0.419 1.00 54.84 102 PHE A C 1
ATOM 824 O O . PHE A 1 102 ? -19.846 -15.298 0.881 1.00 54.84 102 PHE A O 1
ATOM 831 N N . ARG A 1 103 ? -18.875 -17.037 -0.137 1.00 50.28 103 ARG A N 1
ATOM 832 C CA . ARG A 1 103 ? -20.074 -17.886 -0.155 1.00 50.28 103 ARG A CA 1
ATOM 833 C C . ARG A 1 103 ? -20.202 -18.800 1.059 1.00 50.28 103 ARG A C 1
ATOM 835 O O . ARG A 1 103 ? -21.234 -19.454 1.179 1.00 50.28 103 ARG A O 1
ATOM 842 N N . LEU A 1 104 ? -19.186 -18.862 1.913 1.00 51.75 104 LEU A N 1
ATOM 843 C CA . LEU A 1 104 ? -19.165 -19.739 3.072 1.00 51.75 104 LEU A CA 1
ATOM 844 C C . LEU A 1 104 ? -19.782 -19.040 4.286 1.00 51.75 104 LEU A C 1
ATOM 846 O O . LEU A 1 104 ? -19.366 -17.959 4.704 1.00 51.75 104 LEU A O 1
ATOM 850 N N . THR A 1 105 ? -20.781 -19.690 4.868 1.00 53.31 105 THR A N 1
ATOM 851 C CA . THR A 1 105 ? -21.347 -19.359 6.175 1.00 53.31 105 THR A CA 1
ATOM 852 C C . THR A 1 105 ? -20.278 -19.443 7.270 1.00 53.31 105 THR A C 1
ATOM 854 O O . THR A 1 105 ? -19.265 -20.124 7.119 1.00 53.31 105 THR A O 1
ATOM 857 N N . THR A 1 106 ? -20.510 -18.799 8.419 1.00 54.34 106 THR A N 1
ATOM 858 C CA . THR A 1 106 ? -19.612 -18.849 9.592 1.00 54.34 106 THR A CA 1
ATOM 859 C C . THR A 1 106 ? -19.209 -20.281 9.965 1.00 54.34 106 THR A C 1
ATOM 861 O O . THR A 1 106 ? -18.077 -20.534 10.368 1.00 54.34 106 THR A O 1
ATOM 864 N N . VAL A 1 107 ? -20.123 -21.235 9.770 1.00 59.44 107 VAL A N 1
ATOM 865 C CA . VAL A 1 107 ? -19.878 -22.663 9.984 1.00 59.44 107 VAL A CA 1
ATOM 866 C C . VAL A 1 107 ? -18.909 -23.216 8.938 1.00 59.44 107 VAL A C 1
ATOM 868 O O . VAL A 1 107 ? -17.937 -23.871 9.293 1.00 59.44 107 VAL A O 1
ATOM 871 N N . GLU A 1 108 ? -19.117 -22.925 7.657 1.00 61.69 108 GLU A N 1
ATOM 872 C CA . GLU A 1 108 ? -18.247 -23.396 6.575 1.00 61.69 108 GLU A CA 1
ATOM 873 C C . GLU A 1 108 ? -16.826 -22.804 6.648 1.00 61.69 108 GLU A C 1
ATOM 875 O O . GLU A 1 108 ? -15.861 -23.521 6.377 1.00 61.69 108 GLU A O 1
ATOM 880 N N . LYS A 1 109 ? -16.675 -21.549 7.100 1.00 57.81 109 LYS A N 1
ATOM 881 C CA . LYS A 1 109 ? -15.358 -20.954 7.400 1.00 57.81 109 LYS A CA 1
ATOM 882 C C . LYS A 1 109 ? -14.641 -21.698 8.535 1.00 57.81 109 LYS A C 1
ATOM 884 O O . LYS A 1 109 ? -13.470 -22.044 8.390 1.00 57.81 109 LYS A O 1
ATOM 889 N N . ALA A 1 110 ? -15.352 -22.030 9.617 1.00 58.59 110 ALA A N 1
ATOM 890 C CA . ALA A 1 110 ? -14.801 -22.808 10.731 1.00 58.59 110 ALA A CA 1
ATOM 891 C C . ALA A 1 110 ? -14.409 -24.242 10.321 1.00 58.59 110 ALA A C 1
ATOM 893 O O . ALA A 1 110 ? -13.415 -24.779 10.808 1.00 58.59 110 ALA A O 1
ATOM 894 N N . PHE A 1 111 ? -15.144 -24.856 9.387 1.00 58.75 111 PHE A N 1
ATOM 895 C CA . PHE A 1 111 ? -14.781 -26.162 8.831 1.00 58.75 111 PHE A CA 1
ATOM 896 C C . PHE A 1 111 ? -13.537 -26.099 7.941 1.00 58.75 111 PHE A C 1
ATOM 898 O O . PHE A 1 111 ? -12.710 -26.998 8.036 1.00 58.75 111 PHE A O 1
ATOM 905 N N . LYS A 1 112 ? -13.352 -25.052 7.124 1.00 58.19 112 LYS A N 1
ATOM 906 C CA . LYS A 1 112 ? -12.109 -24.871 6.351 1.00 58.19 112 LYS A CA 1
ATOM 907 C C . LYS A 1 112 ? -10.890 -24.664 7.250 1.00 58.19 112 LYS A C 1
ATOM 909 O O . LYS A 1 112 ? -9.884 -25.334 7.055 1.00 58.19 112 LYS A O 1
ATOM 914 N N . GLN A 1 113 ? -11.017 -23.839 8.290 1.00 54.75 113 GLN A N 1
ATOM 915 C CA . GLN A 1 113 ? -9.946 -23.621 9.267 1.00 54.75 113 GLN A CA 1
ATOM 916 C C . GLN A 1 113 ? -9.564 -24.903 10.031 1.00 54.75 113 GLN A C 1
ATOM 918 O O . GLN A 1 113 ? -8.411 -25.077 10.406 1.00 54.75 113 GLN A O 1
ATOM 923 N N . ALA A 1 114 ? -10.509 -25.828 10.229 1.00 54.97 114 ALA A N 1
ATOM 924 C CA . ALA A 1 114 ? -10.235 -27.147 10.800 1.00 54.97 114 ALA A CA 1
ATOM 925 C C . ALA A 1 114 ? -9.616 -28.145 9.797 1.00 54.97 114 ALA A C 1
ATOM 927 O O . ALA A 1 114 ? -9.156 -29.211 10.208 1.00 54.97 114 ALA A O 1
ATOM 928 N N . ILE A 1 115 ? -9.633 -27.834 8.496 1.00 55.09 115 ILE A N 1
ATOM 929 C CA . ILE A 1 115 ? -9.120 -28.693 7.421 1.00 55.09 115 ILE A CA 1
ATOM 930 C C . ILE A 1 115 ? -7.707 -28.281 6.984 1.00 55.09 115 ILE A C 1
ATOM 932 O O . ILE A 1 115 ? -7.002 -29.148 6.477 1.00 55.09 115 ILE A O 1
ATOM 936 N N . ASP A 1 116 ? -7.257 -27.044 7.230 1.00 47.59 116 ASP A N 1
ATOM 937 C CA . ASP A 1 116 ? -5.858 -26.626 7.039 1.00 47.59 116 ASP A CA 1
ATOM 938 C C . ASP A 1 116 ? -4.970 -27.109 8.205 1.00 47.59 116 ASP A C 1
ATOM 940 O O . ASP A 1 116 ? -4.953 -26.496 9.276 1.00 47.59 116 ASP A O 1
ATOM 944 N N . PRO A 1 117 ? -4.187 -28.194 8.054 1.00 47.66 117 PRO A N 1
ATOM 945 C CA . PRO A 1 117 ? -3.386 -28.751 9.126 1.00 47.66 117 PRO A CA 1
ATOM 946 C C . PRO A 1 117 ? -1.943 -28.278 8.934 1.00 47.66 117 PRO A C 1
ATOM 948 O O . PRO A 1 117 ? -1.097 -29.036 8.462 1.00 47.66 117 PRO A O 1
ATOM 951 N N . ILE A 1 118 ? -1.650 -27.016 9.256 1.00 50.22 118 ILE A N 1
ATOM 952 C CA . ILE A 1 118 ? -0.259 -26.520 9.252 1.00 50.22 118 ILE A CA 1
ATOM 953 C C . ILE A 1 118 ? 0.407 -26.623 10.640 1.00 50.22 118 ILE A C 1
ATOM 955 O O . ILE A 1 118 ? 1.627 -26.568 10.726 1.00 50.22 118 ILE A O 1
ATOM 959 N N . ASP A 1 119 ? -0.327 -26.976 11.701 1.00 45.75 119 ASP A N 1
ATOM 960 C CA . ASP A 1 119 ? 0.255 -27.257 13.031 1.00 45.75 119 ASP A CA 1
ATOM 961 C C . ASP A 1 119 ? 0.428 -28.758 13.359 1.00 45.75 119 ASP A C 1
ATOM 963 O O . ASP A 1 119 ? 0.521 -29.152 14.521 1.00 45.75 119 ASP A O 1
ATOM 967 N N . ALA A 1 120 ? 0.497 -29.636 12.350 1.00 42.34 120 ALA A N 1
ATOM 968 C CA . ALA A 1 120 ? 0.627 -31.087 12.557 1.00 42.34 120 ALA A CA 1
ATOM 969 C C . ALA A 1 120 ? 2.035 -31.671 12.313 1.00 42.34 120 ALA A C 1
ATOM 971 O O . ALA A 1 120 ? 2.158 -32.882 12.144 1.00 42.34 120 ALA A O 1
ATOM 972 N N . PHE A 1 121 ? 3.103 -30.864 12.330 1.00 43.44 121 PHE A N 1
ATOM 973 C CA . PHE A 1 121 ? 4.477 -31.391 12.315 1.00 43.44 121 PHE A CA 1
ATOM 974 C C . PHE A 1 121 ? 5.381 -30.700 13.343 1.00 43.44 121 PHE A C 1
ATOM 976 O O . PHE A 1 121 ? 6.311 -29.971 13.010 1.00 43.44 121 PHE A O 1
ATOM 983 N N . TYR A 1 122 ? 5.120 -31.002 14.616 1.00 41.34 122 TYR A N 1
ATOM 984 C CA . TYR A 1 122 ? 6.156 -31.066 15.645 1.00 41.34 122 TYR A CA 1
ATOM 985 C C . TYR A 1 122 ? 6.152 -32.475 16.249 1.00 41.34 122 TYR A C 1
ATOM 987 O O . TYR A 1 122 ? 5.411 -32.755 17.189 1.00 41.34 122 TYR A O 1
ATOM 995 N N . ILE A 1 123 ? 6.952 -33.365 15.656 1.00 44.03 123 ILE A N 1
ATOM 996 C CA . ILE A 1 123 ? 7.658 -34.487 16.300 1.00 44.03 123 ILE A CA 1
ATOM 997 C C . ILE A 1 123 ? 8.825 -34.907 15.412 1.00 44.03 123 ILE A C 1
ATOM 999 O O . ILE A 1 123 ? 8.605 -35.054 14.189 1.00 44.03 123 ILE A O 1
#

Sequence (123 aa):
MDNQTSPIWNEHFEFVVEDVSTQHLTIRVYDDEGLQSSELIGCAQVPLGELQAGKVKDVWLKLIKDLQIQKDMKNRGQVHLELLYCPLDAESEFFNPFDPDFRLTTVEKAFKQAIDPIDAFYI